Protein AF-A0A6S6SCG7-F1 (afdb_monomer)

Solvent-accessible surface area (backbone atoms only — not comparable to full-atom values): 10007 Å² total; per-residue (Å²): 143,65,72,63,62,62,50,53,52,54,52,53,52,50,50,51,51,51,53,55,53,58,74,66,65,76,83,58,64,63,63,50,30,40,34,34,46,91,86,42,76,31,22,39,57,69,95,50,70,82,71,40,89,64,39,69,47,62,73,32,69,81,46,24,58,54,57,48,73,44,41,94,64,59,77,65,73,56,91,60,91,49,72,33,46,75,84,47,50,35,43,35,32,32,49,53,95,50,32,35,16,44,56,49,41,23,29,61,78,83,64,43,72,67,64,61,62,41,78,60,69,35,60,92,52,42,51,98,67,22,30,66,35,55,84,41,67,45,80,44,57,35,22,70,50,65,79,50,85,92,38,72,91,51,93,71,55,72,49,74,44,58,26,56,53,19,24,48,73,77,84,128

Secondary structure (DSSP, 8-state):
--HHHHHHHHHHHHHHHHHHHHTT-PPPPPPPEEEEETTEEEEE--SSGGGSTTHHHHS-HHHHHHHHTTTTTSSS--S---GGGTTSEEEEEEEETTEEEEEEEEETTT-SBSS-HHHHH-GGGEETTEEE-TT--EEEEEESS--SGGGTTS---EEEEEEBTTB-PPP-

Mean predicted aligned error: 8.85 Å

Nearest PDB structures (foldseek):
  4i58-assembly1_A  TM=3.328E-01  e=2.981E+00  Microbacterium oxydans

pLDDT: mean 82.82, std 14.5, range [45.66, 98.06]

Foldseek 3Di:
DPVPVVVVVVVVVVVVVVVVVVVVDDQAAAAFAWEQEPNDIWTQGDPDPCLHLCVVLCVPPLQVVQLCVLVVQQDPPDPPPDSNCNNQWHWYWYQDPQWIATQFIAGPPPRHGSDDLCSRVNPVQQDPRGHTSQVDAAWGKIWRDYDDPVCPVPDIDIDIAGDHRRGRDDDD

Organism: NCBI:txid1331704

Sequence (172 aa):
MTTSITTYSKKIVLTFVIIFHAALLFATDQIPDLIICSGSTLYISHTFDEEFPLYPLLQDETYNSKMEKYDNQVLKLSACSSTGFYRGYQAIWELHNGTVYLREVLDCCTKEPLFDLKKIFGEKNVKEKGVRAFWLNGPLLISSKPFGLSSLLEEIKTVVLHLVKGQVPKKK

Radius of gyration: 21.67 Å; Cα contacts (8 Å, |Δi|>4): 267; chains: 1; bounding box: 42×40×74 Å

Structure (mmCIF, N/CA/C/O backbone):
data_AF-A0A6S6SCG7-F1
#
_entry.id   AF-A0A6S6SCG7-F1
#
loop_
_atom_site.group_PDB
_atom_site.id
_atom_site.type_symbol
_atom_site.label_atom_id
_atom_site.label_alt_id
_atom_site.label_comp_id
_atom_site.label_asym_id
_atom_site.label_entity_id
_atom_site.label_seq_id
_atom_site.pdbx_PDB_ins_code
_atom_site.Cartn_x
_atom_site.Cartn_y
_atom_site.Cartn_z
_atom_site.occupancy
_atom_site.B_iso_or_equiv
_atom_site.auth_seq_id
_atom_site.auth_comp_id
_atom_site.auth_asym_id
_atom_site.auth_atom_id
_atom_site.pdbx_PDB_model_num
ATOM 1 N N . MET A 1 1 ? 21.704 -20.394 -59.306 1.00 53.47 1 MET A N 1
ATOM 2 C CA . MET A 1 1 ? 20.822 -21.081 -58.330 1.00 53.47 1 MET A CA 1
ATOM 3 C C . MET A 1 1 ? 21.348 -20.955 -56.884 1.00 53.47 1 MET A C 1
ATOM 5 O O . MET A 1 1 ? 21.219 -21.881 -56.101 1.00 53.47 1 MET A O 1
ATOM 9 N N . THR A 1 2 ? 21.937 -19.816 -56.493 1.00 53.53 2 THR A N 1
ATOM 10 C CA . THR A 1 2 ? 22.670 -19.648 -55.208 1.00 53.53 2 THR A CA 1
ATOM 11 C C . THR A 1 2 ? 22.170 -18.476 -54.348 1.00 53.53 2 THR A C 1
ATOM 13 O O . THR A 1 2 ? 22.492 -18.379 -53.165 1.00 53.53 2 THR A O 1
ATOM 16 N N . THR A 1 3 ? 21.326 -17.608 -54.905 1.00 53.25 3 THR A N 1
ATOM 17 C CA . THR A 1 3 ? 20.739 -16.436 -54.230 1.00 53.25 3 THR A CA 1
ATOM 18 C C . THR A 1 3 ? 19.594 -16.789 -53.272 1.00 53.25 3 THR A C 1
ATOM 20 O O . THR A 1 3 ? 19.349 -16.066 -52.309 1.00 53.25 3 THR A O 1
ATOM 23 N N . SER A 1 4 ? 18.921 -17.925 -53.480 1.00 54.03 4 SER A N 1
ATOM 24 C CA . SER A 1 4 ? 17.801 -18.367 -52.632 1.00 54.03 4 SER A CA 1
ATOM 25 C C . SER A 1 4 ? 18.287 -18.874 -51.264 1.00 54.03 4 SER A C 1
ATOM 27 O O . SER A 1 4 ? 17.872 -18.361 -50.227 1.00 54.03 4 SER A O 1
ATOM 29 N N . ILE A 1 5 ? 19.256 -19.797 -51.243 1.00 54.97 5 ILE A N 1
ATOM 30 C CA . ILE A 1 5 ? 19.755 -20.455 -50.018 1.00 54.97 5 ILE A CA 1
ATOM 31 C C . ILE A 1 5 ? 20.391 -19.449 -49.043 1.00 54.97 5 ILE A C 1
ATOM 33 O O . ILE A 1 5 ? 20.149 -19.503 -47.839 1.00 54.97 5 ILE A O 1
ATOM 37 N N . THR A 1 6 ? 21.146 -18.480 -49.566 1.00 56.06 6 THR A N 1
ATOM 38 C CA . THR A 1 6 ? 21.784 -17.417 -48.770 1.00 56.06 6 THR A CA 1
ATOM 39 C C . THR A 1 6 ? 20.787 -16.432 -48.160 1.00 56.06 6 THR A C 1
ATOM 41 O O . THR A 1 6 ? 21.097 -15.787 -47.162 1.00 56.06 6 THR A O 1
ATOM 44 N N . THR A 1 7 ? 19.586 -16.310 -48.725 1.00 58.38 7 THR A N 1
ATOM 45 C CA . THR A 1 7 ? 18.527 -15.449 -48.179 1.00 58.38 7 THR A CA 1
ATOM 46 C C . THR A 1 7 ? 17.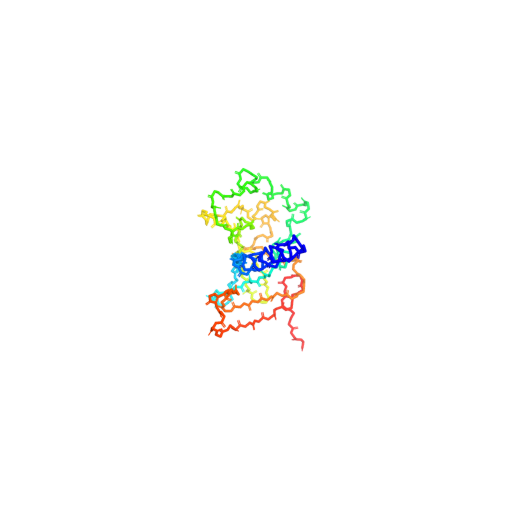756 -16.160 -47.064 1.00 58.38 7 THR A C 1
ATOM 48 O O . THR A 1 7 ? 17.434 -15.540 -46.051 1.00 58.38 7 THR A O 1
ATOM 51 N N . TYR A 1 8 ? 17.509 -17.467 -47.206 1.00 60.66 8 TYR A N 1
ATOM 52 C CA . TYR A 1 8 ? 16.868 -18.284 -46.169 1.00 60.66 8 TYR A CA 1
ATOM 53 C C . TYR A 1 8 ? 17.743 -18.441 -44.918 1.00 60.66 8 TYR A C 1
ATOM 55 O O . TYR A 1 8 ? 17.239 -18.286 -43.807 1.00 60.66 8 TYR A O 1
ATOM 63 N N . SER A 1 9 ? 19.055 -18.652 -45.074 1.00 64.25 9 SER A N 1
ATOM 64 C CA . SER A 1 9 ? 19.978 -18.756 -43.933 1.00 64.25 9 SER A CA 1
ATOM 65 C C . SER A 1 9 ? 20.081 -17.453 -43.133 1.00 64.25 9 SER A C 1
ATOM 67 O O . SER A 1 9 ? 20.076 -17.487 -41.905 1.00 64.25 9 SER A O 1
ATOM 69 N N . LYS A 1 10 ? 20.075 -16.291 -43.803 1.00 70.88 10 LYS A N 1
ATOM 70 C CA . LYS A 1 10 ? 20.064 -14.970 -43.145 1.00 70.88 10 LYS A CA 1
ATOM 71 C C . LYS A 1 10 ? 18.803 -14.736 -42.308 1.00 70.88 10 LYS A C 1
ATOM 73 O O . LYS A 1 10 ? 18.902 -14.194 -41.212 1.00 70.88 10 LYS A O 1
ATOM 78 N N . LYS A 1 11 ? 17.633 -15.166 -42.796 1.00 74.88 11 LYS A N 1
ATOM 79 C CA . LYS A 1 11 ? 16.364 -15.062 -42.053 1.00 74.88 11 LYS A CA 1
ATOM 80 C C . LYS A 1 11 ? 16.361 -15.951 -40.809 1.00 74.88 11 LYS A C 1
ATOM 82 O O . LYS A 1 11 ? 15.982 -15.480 -39.747 1.00 74.88 11 LYS A O 1
ATOM 87 N N . ILE A 1 12 ? 16.843 -17.190 -40.924 1.00 84.00 12 ILE A N 1
ATOM 88 C CA . ILE A 1 12 ? 16.931 -18.132 -39.798 1.00 84.00 12 ILE A CA 1
ATOM 89 C C . ILE A 1 12 ? 17.872 -17.602 -38.710 1.00 84.00 12 ILE A C 1
ATOM 91 O O . ILE A 1 12 ? 17.505 -17.586 -37.538 1.00 84.00 12 ILE A O 1
ATOM 95 N N . VAL A 1 13 ? 19.057 -17.110 -39.090 1.00 84.69 13 VAL A N 1
ATOM 96 C CA . VAL A 1 13 ? 20.005 -16.506 -38.140 1.00 84.69 13 VAL A CA 1
ATOM 97 C C . VAL A 1 13 ? 19.381 -15.296 -37.444 1.00 84.69 13 VAL A C 1
ATOM 99 O O . VAL A 1 13 ? 19.464 -15.197 -36.224 1.00 84.69 13 VAL A O 1
ATOM 102 N N . LEU A 1 14 ? 18.694 -14.417 -38.181 1.00 87.00 14 LEU A N 1
ATOM 103 C CA . LEU A 1 14 ? 18.005 -13.267 -37.592 1.00 87.00 14 LEU A CA 1
ATOM 104 C C . LEU A 1 14 ? 16.912 -13.694 -36.599 1.00 87.00 14 LEU A C 1
ATOM 106 O O . LEU A 1 14 ? 16.814 -13.116 -35.521 1.00 87.00 14 LEU A O 1
ATOM 110 N N . THR A 1 15 ? 16.131 -14.730 -36.914 1.00 87.25 15 THR A N 1
ATOM 111 C CA . THR A 1 15 ? 15.122 -15.279 -35.996 1.00 87.25 15 THR A CA 1
ATOM 112 C C . THR A 1 15 ? 15.755 -15.812 -34.712 1.00 87.25 15 THR A C 1
ATOM 114 O O . TH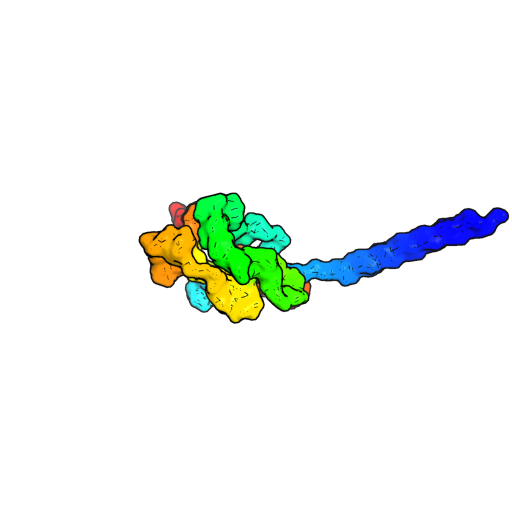R A 1 15 ? 15.276 -15.483 -33.630 1.00 87.25 15 THR A O 1
ATOM 117 N N . PHE A 1 16 ? 16.854 -16.568 -34.797 1.00 86.88 16 PHE A N 1
ATOM 118 C CA . PHE A 1 16 ? 17.565 -17.041 -33.604 1.00 86.88 16 PHE A CA 1
ATOM 119 C C . PHE A 1 16 ? 18.160 -15.898 -32.784 1.00 86.88 16 PHE A C 1
ATOM 121 O O . PHE A 1 16 ? 18.078 -15.933 -31.561 1.00 86.88 16 PHE A O 1
ATOM 128 N N . VAL A 1 17 ? 18.698 -14.863 -33.435 1.00 87.38 17 VAL A N 1
ATOM 129 C CA . VAL A 1 17 ? 19.191 -13.660 -32.752 1.00 87.38 17 VAL A CA 1
ATOM 130 C C . VAL A 1 17 ? 18.054 -12.964 -32.004 1.00 87.38 17 VAL A C 1
ATOM 132 O O . VAL A 1 17 ? 18.236 -12.626 -30.839 1.00 87.38 17 VAL A O 1
ATOM 135 N N . ILE A 1 18 ? 16.877 -12.804 -32.617 1.00 86.12 18 ILE A N 1
ATOM 136 C CA . ILE A 1 18 ? 15.712 -12.178 -31.971 1.00 86.12 18 ILE 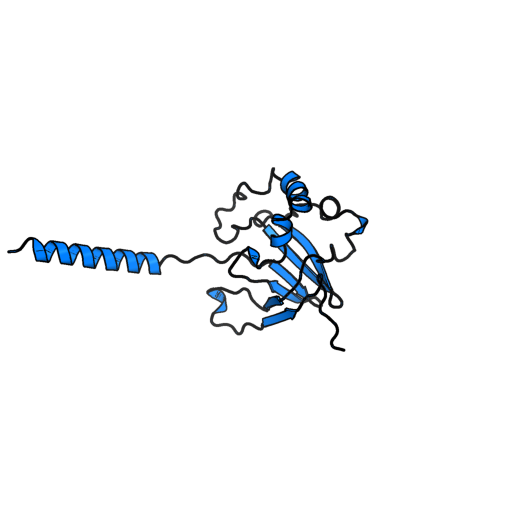A CA 1
ATOM 137 C C . ILE A 1 18 ? 15.216 -13.018 -30.789 1.00 86.12 18 ILE A C 1
ATOM 139 O O . ILE A 1 18 ? 14.993 -12.468 -29.716 1.00 86.12 18 ILE A O 1
ATOM 143 N N . ILE A 1 19 ? 15.084 -14.339 -30.950 1.00 86.12 19 ILE A N 1
ATOM 144 C CA . ILE A 1 19 ? 14.641 -15.238 -29.870 1.00 86.12 19 ILE A CA 1
ATOM 145 C C . ILE A 1 19 ? 15.641 -15.222 -28.710 1.00 86.12 19 ILE A C 1
ATOM 147 O O . ILE A 1 19 ? 15.240 -15.125 -27.554 1.00 86.12 19 ILE A O 1
ATOM 151 N N . PHE A 1 20 ? 16.940 -15.270 -29.011 1.00 81.94 20 PHE A N 1
ATOM 152 C CA . PHE A 1 20 ? 17.989 -15.223 -27.997 1.00 81.94 20 PHE A CA 1
ATOM 153 C C . PHE A 1 20 ? 18.007 -13.881 -27.254 1.00 81.94 20 PHE A C 1
ATOM 155 O O . PHE A 1 20 ? 18.130 -13.867 -26.036 1.00 81.94 20 PHE A O 1
ATOM 162 N N . HIS A 1 21 ? 17.809 -12.758 -27.954 1.00 75.94 21 HIS A N 1
ATOM 163 C CA . HIS A 1 21 ? 17.693 -11.447 -27.307 1.00 75.94 21 HIS A CA 1
ATOM 164 C C . HIS A 1 21 ? 16.424 -11.333 -26.458 1.00 75.94 21 HIS A C 1
ATOM 166 O O . HIS A 1 21 ? 16.491 -10.819 -25.347 1.00 75.94 21 HIS A O 1
ATOM 172 N N . ALA A 1 22 ? 15.286 -11.845 -26.934 1.00 75.00 22 ALA A N 1
ATOM 173 C CA . ALA A 1 22 ? 14.040 -11.848 -26.171 1.00 75.00 22 ALA A CA 1
ATOM 174 C C . ALA A 1 22 ? 14.146 -12.693 -24.890 1.00 75.00 22 ALA A C 1
ATOM 176 O O . ALA A 1 22 ? 13.610 -12.303 -23.860 1.00 75.00 22 ALA A O 1
ATOM 177 N N . ALA A 1 23 ? 14.890 -13.803 -24.926 1.00 70.31 23 ALA A N 1
ATOM 178 C CA . ALA A 1 23 ? 15.145 -14.645 -23.756 1.00 70.31 23 ALA A CA 1
ATOM 179 C C . ALA A 1 23 ? 16.055 -13.987 -22.697 1.00 70.31 23 ALA A C 1
ATOM 181 O O . ALA A 1 23 ? 16.129 -14.478 -21.574 1.00 70.31 23 ALA A O 1
ATOM 182 N N . LEU A 1 24 ? 16.745 -12.893 -23.043 1.00 67.56 24 LEU A N 1
ATOM 183 C CA . LEU A 1 24 ? 17.599 -12.122 -22.132 1.00 67.56 24 LEU A CA 1
ATOM 184 C C . LEU A 1 24 ? 16.905 -10.871 -21.566 1.00 67.56 24 LEU A C 1
ATOM 186 O O . LEU A 1 24 ? 17.487 -10.178 -20.731 1.00 67.56 24 LEU A O 1
ATOM 190 N N . LEU A 1 25 ? 15.676 -10.569 -22.000 1.00 64.56 25 LEU A N 1
ATOM 191 C CA . LEU A 1 25 ? 14.877 -9.483 -21.436 1.00 64.56 25 LEU A CA 1
ATOM 192 C C . LEU A 1 25 ? 14.215 -9.964 -20.142 1.00 64.56 25 LEU A C 1
ATOM 194 O O . LEU A 1 25 ? 13.172 -10.613 -20.161 1.00 64.56 25 LEU A O 1
ATOM 198 N N . PHE A 1 26 ? 14.825 -9.631 -19.008 1.00 65.38 26 PHE A N 1
ATOM 199 C CA . PHE A 1 26 ? 14.206 -9.824 -17.701 1.00 65.38 26 PHE A CA 1
ATOM 200 C C . PHE A 1 26 ? 13.371 -8.594 -17.347 1.00 65.38 26 PHE A C 1
ATOM 202 O O . PHE A 1 26 ? 13.898 -7.484 -17.255 1.00 65.38 26 PHE A O 1
ATOM 209 N N . ALA A 1 27 ? 12.070 -8.790 -17.134 1.00 66.44 27 ALA A N 1
ATOM 210 C CA . ALA A 1 27 ? 11.250 -7.794 -16.461 1.00 66.44 27 ALA A CA 1
ATOM 211 C C . ALA A 1 27 ? 11.671 -7.740 -14.988 1.00 66.44 27 ALA A C 1
ATOM 213 O O . ALA A 1 27 ? 11.749 -8.767 -14.315 1.00 66.44 27 ALA A O 1
ATOM 214 N N . THR A 1 28 ? 11.988 -6.547 -14.493 1.00 71.81 28 THR A N 1
ATOM 215 C CA . THR A 1 28 ? 12.173 -6.339 -13.058 1.00 71.81 28 THR A CA 1
ATOM 216 C C . THR A 1 28 ? 10.810 -6.251 -12.399 1.00 71.81 28 THR A C 1
ATOM 218 O O . THR A 1 28 ? 10.028 -5.366 -12.748 1.00 71.81 28 THR A O 1
ATOM 221 N N . ASP A 1 29 ? 10.554 -7.132 -11.437 1.00 76.94 29 ASP A N 1
ATOM 222 C CA . ASP A 1 29 ? 9.335 -7.070 -10.641 1.00 76.94 29 ASP A CA 1
ATOM 223 C C . ASP A 1 29 ? 9.257 -5.749 -9.870 1.00 76.94 29 ASP A C 1
ATOM 225 O O . ASP A 1 29 ? 10.257 -5.205 -9.382 1.00 76.94 29 ASP A O 1
ATOM 229 N N . GLN A 1 30 ? 8.036 -5.244 -9.749 1.00 82.25 30 GLN A N 1
ATOM 230 C CA . GLN A 1 30 ? 7.723 -4.114 -8.893 1.00 82.25 30 GLN A CA 1
ATOM 231 C C . GLN A 1 30 ? 8.033 -4.442 -7.437 1.00 82.25 30 GLN A C 1
ATOM 233 O O . GLN A 1 30 ? 7.697 -5.525 -6.949 1.00 82.25 30 GLN A O 1
ATOM 238 N N . ILE A 1 31 ? 8.591 -3.477 -6.699 1.00 87.50 31 ILE A N 1
ATOM 239 C CA . ILE A 1 31 ? 8.739 -3.652 -5.255 1.00 87.50 31 ILE A CA 1
ATOM 240 C C . ILE A 1 31 ? 7.353 -3.883 -4.624 1.00 87.50 31 ILE A C 1
ATOM 242 O O . ILE A 1 31 ? 6.417 -3.110 -4.890 1.00 87.50 31 ILE A O 1
ATOM 246 N N . PRO A 1 32 ? 7.194 -4.940 -3.807 1.00 92.44 32 PRO A N 1
ATOM 247 C CA . PRO A 1 32 ? 5.926 -5.221 -3.158 1.00 92.44 32 PRO A CA 1
ATOM 248 C C . PRO A 1 32 ? 5.575 -4.171 -2.115 1.00 92.44 32 PRO A C 1
ATOM 250 O O . PRO A 1 32 ? 6.446 -3.549 -1.497 1.00 92.44 32 PRO A O 1
ATOM 253 N N . ASP A 1 33 ? 4.280 -4.060 -1.857 1.00 95.25 33 ASP A N 1
ATOM 254 C CA . ASP A 1 33 ? 3.796 -3.376 -0.668 1.00 95.25 33 ASP A CA 1
ATOM 255 C C . ASP A 1 33 ? 4.084 -4.241 0.566 1.00 95.25 33 ASP A C 1
ATOM 257 O O . ASP A 1 33 ? 4.237 -5.464 0.481 1.00 95.25 33 ASP A O 1
ATOM 261 N N . LEU A 1 34 ? 4.159 -3.606 1.732 1.00 96.88 34 LEU A N 1
ATOM 262 C CA . LEU A 1 34 ? 4.407 -4.298 2.995 1.00 96.88 34 LEU A CA 1
ATOM 263 C C . LEU A 1 34 ? 3.126 -4.351 3.811 1.00 96.88 34 LEU A C 1
ATOM 265 O O . LEU A 1 34 ? 2.399 -3.366 3.878 1.00 96.88 34 LEU A O 1
ATOM 269 N N . ILE A 1 35 ? 2.867 -5.469 4.483 1.00 97.69 35 ILE A N 1
ATOM 270 C CA . ILE A 1 35 ? 1.761 -5.587 5.434 1.00 97.69 35 ILE A CA 1
ATOM 271 C C . ILE A 1 35 ? 2.243 -6.134 6.771 1.00 97.69 35 ILE A C 1
ATOM 273 O O . ILE A 1 35 ? 2.864 -7.192 6.854 1.00 97.69 35 ILE A O 1
ATOM 277 N N . ILE A 1 36 ? 1.946 -5.393 7.835 1.00 97.19 36 ILE A N 1
ATOM 278 C CA . ILE A 1 36 ? 2.288 -5.752 9.207 1.00 97.19 36 ILE A CA 1
ATOM 279 C C . ILE A 1 36 ? 1.150 -6.597 9.788 1.00 97.19 36 ILE A C 1
ATOM 281 O O . ILE A 1 36 ? 0.028 -6.120 9.945 1.00 97.19 36 ILE A O 1
ATOM 285 N N . CYS A 1 37 ? 1.445 -7.844 10.139 1.00 94.19 37 CYS A N 1
ATOM 286 C CA . CYS A 1 37 ? 0.518 -8.813 10.718 1.00 94.19 37 CYS A CA 1
ATOM 287 C C . CYS A 1 37 ? 1.064 -9.291 12.068 1.00 94.19 37 CYS A C 1
ATOM 289 O O . CYS A 1 37 ? 2.074 -9.992 12.114 1.00 94.19 37 CYS A O 1
ATOM 291 N N . SER A 1 38 ? 0.416 -8.921 13.179 1.00 87.88 38 SER A N 1
ATOM 292 C CA . SER A 1 38 ? 0.837 -9.318 14.541 1.00 87.88 38 SER A CA 1
ATOM 293 C C . SER A 1 38 ? 2.330 -9.061 14.830 1.00 87.88 38 SER A C 1
ATOM 295 O O . SER A 1 38 ? 3.003 -9.884 15.444 1.00 87.88 38 SER A O 1
ATOM 297 N N . GLY A 1 39 ? 2.865 -7.937 14.342 1.00 88.25 39 GLY A N 1
ATOM 298 C CA . GLY A 1 39 ? 4.278 -7.559 14.489 1.00 88.25 39 GLY A CA 1
ATOM 299 C C . GLY A 1 39 ? 5.234 -8.163 13.451 1.00 88.25 39 GLY A C 1
ATOM 300 O O . GLY A 1 39 ? 6.372 -7.717 13.359 1.00 88.25 39 GLY A O 1
ATOM 301 N N . SER A 1 40 ? 4.789 -9.120 12.633 1.00 93.88 40 SER A N 1
ATOM 302 C CA . SER A 1 40 ? 5.562 -9.637 11.495 1.00 93.88 40 SER A CA 1
ATOM 303 C C . SER A 1 40 ? 5.304 -8.804 10.244 1.00 93.88 40 SER A C 1
ATOM 305 O O . SER A 1 40 ? 4.164 -8.423 9.994 1.00 93.88 40 SER A O 1
ATOM 307 N N . THR A 1 41 ? 6.334 -8.552 9.436 1.00 96.19 41 THR A N 1
ATOM 308 C CA . THR A 1 41 ? 6.175 -7.898 8.127 1.00 96.19 41 THR A CA 1
ATOM 309 C C . THR A 1 41 ? 6.103 -8.955 7.033 1.00 96.19 41 THR A C 1
ATOM 311 O O . THR A 1 41 ? 6.977 -9.814 6.943 1.00 96.19 41 THR A O 1
ATOM 314 N N . LEU A 1 42 ? 5.050 -8.895 6.227 1.00 96.44 42 LEU A N 1
ATOM 315 C CA . LEU A 1 42 ? 4.808 -9.742 5.063 1.00 96.44 42 LEU A CA 1
ATOM 316 C C . LEU A 1 42 ? 4.717 -8.869 3.808 1.00 96.44 42 LEU A C 1
ATOM 318 O O . LEU A 1 42 ? 4.659 -7.641 3.895 1.00 96.44 42 LEU A O 1
ATOM 322 N N . TYR A 1 43 ? 4.682 -9.512 2.649 1.00 95.62 43 TYR A N 1
ATOM 323 C CA . TYR A 1 43 ? 4.690 -8.846 1.354 1.00 95.62 43 TYR A CA 1
ATOM 324 C C . TYR A 1 43 ? 3.339 -8.999 0.665 1.00 95.62 43 TYR A C 1
ATOM 326 O O . TYR A 1 43 ? 2.744 -10.075 0.689 1.00 95.62 43 TYR A O 1
ATOM 334 N N . ILE A 1 44 ? 2.869 -7.923 0.045 1.00 94.88 44 ILE A N 1
ATOM 335 C CA . ILE A 1 44 ? 1.785 -7.941 -0.933 1.00 94.88 44 ILE A CA 1
ATOM 336 C C . ILE A 1 44 ? 2.464 -7.797 -2.292 1.00 94.88 44 ILE A C 1
ATOM 338 O O . ILE A 1 44 ? 2.919 -6.713 -2.663 1.00 94.88 44 ILE A O 1
ATOM 342 N N . SER A 1 45 ? 2.599 -8.920 -2.990 1.00 86.50 45 SER A N 1
ATOM 343 C CA . SER A 1 45 ? 3.252 -9.018 -4.294 1.00 86.50 45 SER A CA 1
ATOM 344 C C . SER A 1 45 ? 2.216 -9.385 -5.346 1.00 86.50 45 SER A C 1
ATOM 346 O O . SER A 1 45 ? 1.484 -10.357 -5.169 1.00 86.50 45 SER A O 1
ATOM 348 N N . HIS A 1 46 ? 2.207 -8.638 -6.445 1.00 82.06 46 HIS A N 1
ATOM 349 C CA . HIS A 1 46 ? 1.306 -8.840 -7.570 1.00 82.06 46 HIS A CA 1
ATOM 350 C C . HIS A 1 46 ? 2.038 -8.637 -8.891 1.00 82.06 46 HIS A C 1
ATOM 352 O O . HIS A 1 46 ? 3.039 -7.922 -8.946 1.00 82.06 46 HIS A O 1
ATOM 358 N N . THR A 1 47 ? 1.532 -9.278 -9.944 1.00 73.25 47 THR A N 1
ATOM 359 C CA . THR A 1 47 ? 2.087 -9.160 -11.299 1.00 73.25 47 THR A CA 1
ATOM 360 C C . THR A 1 47 ? 1.580 -7.907 -12.004 1.00 73.25 47 THR A C 1
ATOM 362 O O . THR A 1 47 ? 2.314 -7.309 -12.783 1.00 73.25 47 THR A O 1
ATOM 365 N N . PHE A 1 48 ? 0.339 -7.503 -11.724 1.00 81.00 48 PHE A N 1
ATOM 366 C CA . PHE A 1 48 ? -0.301 -6.352 -12.353 1.00 81.00 48 PHE A CA 1
ATOM 367 C C . PHE A 1 48 ? -0.584 -5.259 -11.322 1.00 81.00 48 PHE A C 1
ATOM 369 O O . PHE A 1 48 ? -1.008 -5.540 -10.200 1.00 81.00 48 PHE A O 1
ATOM 376 N N . ASP A 1 49 ? -0.384 -4.001 -11.713 1.00 80.06 49 ASP A N 1
ATOM 377 C CA . ASP A 1 49 ? -0.549 -2.839 -10.828 1.00 80.06 49 ASP A CA 1
ATOM 378 C C . ASP A 1 49 ? -1.941 -2.737 -10.221 1.00 80.06 49 ASP A C 1
ATOM 380 O O . ASP A 1 49 ? -2.104 -2.366 -9.060 1.00 80.06 49 ASP A O 1
ATOM 384 N N . GLU A 1 50 ? -2.936 -3.105 -11.016 1.00 84.56 50 GLU A N 1
ATOM 385 C CA . GLU A 1 50 ? -4.352 -3.071 -10.679 1.00 84.56 50 GLU A CA 1
ATOM 386 C C . GLU A 1 50 ? -4.775 -4.081 -9.612 1.00 84.56 50 GLU A C 1
ATOM 388 O O . GLU A 1 50 ? -5.850 -3.956 -9.025 1.00 84.56 50 GLU A O 1
ATOM 393 N N . GLU A 1 51 ? -3.893 -5.018 -9.271 1.00 87.38 51 GLU A N 1
ATOM 394 C CA . GLU A 1 51 ? -4.089 -5.924 -8.145 1.00 87.38 51 GLU A CA 1
ATOM 395 C C . GLU A 1 51 ? -3.558 -5.345 -6.822 1.00 87.38 51 GLU A C 1
ATOM 397 O O . GLU A 1 51 ? -3.913 -5.839 -5.748 1.00 87.38 51 GLU A O 1
ATOM 402 N N . PHE A 1 52 ? -2.737 -4.286 -6.856 1.00 91.94 52 PHE A N 1
ATOM 403 C CA . PHE A 1 52 ? -2.230 -3.680 -5.629 1.00 91.94 52 PHE A CA 1
ATOM 404 C C . PHE A 1 52 ? -3.312 -2.869 -4.905 1.00 91.94 52 PHE A C 1
ATOM 406 O O . PHE A 1 52 ? -4.105 -2.160 -5.531 1.00 91.94 52 PHE A O 1
ATOM 413 N N . PRO A 1 53 ? -3.329 -2.862 -3.559 1.00 95.00 53 PRO A N 1
ATOM 414 C CA . PRO A 1 53 ? -4.510 -2.410 -2.832 1.00 95.00 53 PRO A CA 1
ATOM 415 C C . PRO A 1 53 ? -4.723 -0.888 -2.875 1.00 95.00 53 PRO A C 1
ATOM 417 O O . PRO A 1 53 ? -5.828 -0.415 -2.605 1.00 95.00 53 PRO A O 1
ATOM 420 N N . LEU A 1 54 ? -3.701 -0.091 -3.207 1.00 92.88 54 LEU A N 1
ATOM 421 C CA . LEU A 1 54 ? -3.858 1.359 -3.373 1.00 92.88 54 LEU A CA 1
ATOM 422 C C . LEU A 1 54 ? -4.430 1.733 -4.751 1.00 92.88 54 LEU A C 1
ATOM 424 O O . LEU A 1 54 ? -5.060 2.782 -4.872 1.00 92.88 54 LEU A O 1
ATOM 428 N N . TYR A 1 55 ? -4.259 0.878 -5.766 1.00 90.69 55 TYR A N 1
ATOM 429 C CA . TYR A 1 55 ? -4.584 1.194 -7.158 1.00 90.69 55 TYR A CA 1
ATOM 430 C C . TYR A 1 55 ? -6.029 1.674 -7.377 1.00 90.69 55 TYR A C 1
ATOM 432 O O . TYR A 1 55 ? -6.194 2.704 -8.030 1.00 90.69 55 TYR A O 1
ATOM 440 N N . PRO A 1 56 ? -7.077 1.057 -6.787 1.00 91.56 56 PRO A N 1
ATOM 441 C CA . PRO A 1 56 ? -8.450 1.530 -6.981 1.00 91.56 56 PRO A CA 1
ATOM 442 C C . PRO A 1 56 ? -8.675 2.989 -6.562 1.00 91.56 56 PRO A C 1
ATOM 444 O O . PRO A 1 56 ? -9.510 3.667 -7.148 1.00 91.56 56 PRO A O 1
ATOM 447 N N . LEU A 1 57 ? -7.928 3.493 -5.571 1.00 90.50 57 LEU A N 1
ATOM 448 C CA . LEU A 1 57 ? -8.019 4.896 -5.156 1.00 90.50 57 LEU A CA 1
ATOM 449 C C . LEU A 1 57 ? -7.272 5.848 -6.093 1.00 90.50 57 LEU A C 1
ATOM 451 O O . LEU A 1 57 ? -7.650 7.010 -6.182 1.00 90.50 57 LEU A O 1
ATOM 455 N N . LEU A 1 58 ? -6.237 5.371 -6.789 1.00 85.94 58 LEU A N 1
ATOM 456 C CA . LEU A 1 58 ? -5.532 6.152 -7.812 1.00 85.94 58 LEU A CA 1
ATOM 457 C C . LEU A 1 58 ? -6.406 6.368 -9.056 1.00 85.94 58 LEU A C 1
ATOM 459 O O . LEU A 1 58 ? -6.210 7.335 -9.780 1.00 85.94 58 LEU A O 1
ATOM 463 N N . GLN A 1 59 ? -7.388 5.491 -9.280 1.00 85.38 59 GLN A N 1
ATOM 464 C CA . GLN A 1 59 ? -8.370 5.622 -10.360 1.00 85.38 59 GLN A CA 1
ATOM 465 C C . GLN A 1 59 ? -9.618 6.427 -9.953 1.00 85.38 59 GLN A C 1
ATOM 467 O O . GLN A 1 59 ? -10.402 6.826 -10.810 1.00 85.38 59 GLN A O 1
ATOM 472 N N . ASP A 1 60 ? -9.832 6.666 -8.656 1.00 89.62 60 ASP A N 1
ATOM 473 C CA . ASP A 1 60 ? -10.969 7.442 -8.155 1.00 89.62 60 ASP A CA 1
ATOM 474 C C . ASP A 1 60 ? -10.625 8.937 -8.146 1.00 89.62 60 ASP A C 1
ATOM 476 O O . ASP A 1 60 ? -9.770 9.374 -7.379 1.00 89.62 60 ASP A O 1
ATOM 480 N N . GLU A 1 61 ? -11.318 9.746 -8.953 1.00 87.12 61 GLU A N 1
ATOM 481 C CA . GLU A 1 61 ? -11.062 1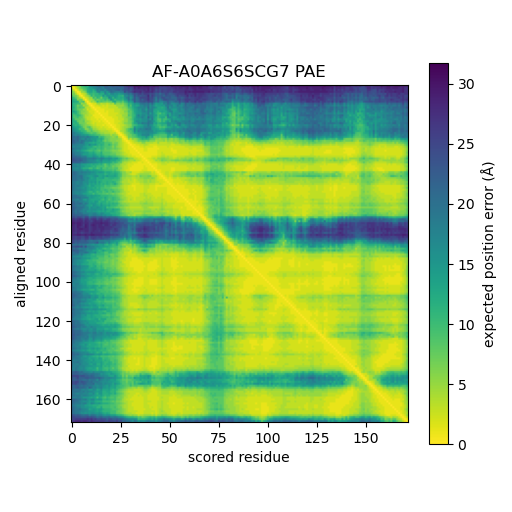1.191 -9.088 1.00 87.12 61 GLU A CA 1
ATOM 482 C C . GLU A 1 61 ? -11.065 11.953 -7.748 1.00 87.12 61 GLU A C 1
ATOM 484 O O . GLU A 1 61 ? -10.308 12.913 -7.565 1.00 87.12 61 GLU A O 1
ATOM 489 N N . THR A 1 62 ? -11.873 11.521 -6.774 1.00 88.69 62 THR A N 1
ATOM 490 C CA . THR A 1 62 ? -11.984 12.170 -5.456 1.00 88.69 62 THR A CA 1
ATOM 491 C C . THR A 1 62 ? -10.704 12.018 -4.641 1.00 88.69 62 THR A C 1
ATOM 493 O O . THR A 1 62 ? -10.353 12.904 -3.851 1.00 88.69 62 THR A O 1
ATOM 496 N N . TYR A 1 63 ? -10.035 10.874 -4.776 1.00 87.81 63 TYR A N 1
ATOM 497 C CA . TYR A 1 63 ? -8.800 10.567 -4.063 1.00 87.81 63 TYR A CA 1
ATOM 498 C C . TYR A 1 63 ? -7.583 10.935 -4.898 1.00 87.81 63 TYR A C 1
ATOM 500 O O . TYR A 1 63 ? -6.677 11.579 -4.365 1.00 87.81 63 TYR A O 1
ATOM 508 N N . ASN A 1 64 ? -7.608 10.620 -6.193 1.00 84.00 64 ASN A N 1
ATOM 509 C CA . ASN A 1 64 ? -6.537 10.925 -7.122 1.00 84.00 64 ASN A CA 1
ATOM 510 C C . ASN A 1 64 ? -6.242 12.425 -7.145 1.00 84.00 64 ASN A C 1
ATOM 512 O O . ASN A 1 64 ? -5.120 12.791 -6.854 1.00 84.00 64 ASN A O 1
ATOM 516 N N . SER A 1 65 ? -7.234 13.311 -7.294 1.00 83.19 65 SER A N 1
ATOM 517 C CA . SER A 1 65 ? -7.002 14.774 -7.281 1.00 83.19 65 SER A CA 1
ATOM 518 C C . SER A 1 65 ? -6.330 15.301 -5.999 1.00 83.19 65 SER A C 1
ATOM 520 O O . SER A 1 65 ? -5.620 16.310 -6.006 1.00 83.19 65 SER A O 1
ATOM 522 N N . LYS A 1 66 ? -6.527 14.624 -4.860 1.00 83.62 66 LYS A N 1
ATOM 523 C CA . LYS A 1 66 ? -5.883 14.987 -3.588 1.00 83.62 66 LYS A CA 1
ATOM 524 C C . LYS A 1 66 ? -4.459 14.460 -3.485 1.00 83.62 66 LYS A C 1
ATOM 526 O O . LYS A 1 66 ? -3.663 15.082 -2.789 1.00 83.62 66 LYS A O 1
ATOM 531 N N . MET A 1 67 ? -4.167 13.332 -4.126 1.00 81.31 67 MET A N 1
ATOM 532 C CA . MET A 1 67 ? -2.829 12.743 -4.224 1.00 81.31 67 MET A CA 1
ATOM 533 C C . MET A 1 67 ? -2.010 13.457 -5.310 1.00 81.31 67 MET A C 1
ATOM 535 O O . MET A 1 67 ? -0.872 13.836 -5.061 1.00 81.31 67 MET A O 1
ATOM 539 N N . GLU A 1 68 ? -2.641 13.766 -6.441 1.00 63.94 68 GLU A N 1
ATOM 540 C CA . GLU A 1 68 ? -2.157 14.589 -7.548 1.00 63.94 68 GLU A CA 1
ATOM 541 C C . GLU A 1 68 ? -1.834 16.004 -7.081 1.00 63.94 68 GLU A C 1
ATOM 543 O O . GLU A 1 68 ? -0.868 16.562 -7.538 1.00 63.94 68 GLU A O 1
ATOM 548 N N . LYS A 1 69 ? -2.504 16.607 -6.089 1.00 53.50 69 LYS A N 1
ATOM 549 C CA . LYS A 1 69 ? -2.053 17.915 -5.554 1.00 53.50 69 LYS A CA 1
ATOM 550 C C . LYS A 1 69 ? -0.613 17.896 -4.992 1.00 53.50 69 LYS A C 1
ATOM 552 O O . LYS A 1 69 ? -0.001 18.955 -4.837 1.00 53.50 69 LYS A O 1
ATOM 557 N N . TYR A 1 70 ? -0.062 16.719 -4.700 1.00 54.62 70 TYR A N 1
ATOM 558 C CA . TYR A 1 70 ? 1.348 16.525 -4.347 1.00 54.62 70 TYR A CA 1
ATOM 559 C C . TYR A 1 70 ? 2.239 16.258 -5.588 1.00 54.62 70 TYR A C 1
ATOM 561 O O . TYR A 1 70 ? 3.387 15.845 -5.438 1.00 54.62 70 TYR A O 1
ATOM 569 N N . ASP A 1 71 ? 1.747 16.581 -6.799 1.00 46.59 71 ASP A N 1
ATOM 570 C CA . ASP A 1 71 ? 2.323 16.365 -8.150 1.00 46.59 71 ASP A CA 1
ATOM 571 C C . ASP A 1 71 ? 3.740 16.894 -8.342 1.00 46.59 71 ASP A C 1
ATOM 573 O O . ASP A 1 71 ? 4.455 16.493 -9.255 1.00 46.59 71 ASP A O 1
ATOM 577 N N . ASN A 1 72 ? 4.203 17.803 -7.484 1.00 46.09 72 ASN A N 1
ATOM 578 C CA . ASN A 1 72 ? 5.600 18.216 -7.567 1.00 46.09 72 ASN A CA 1
ATOM 579 C C . ASN A 1 72 ? 6.559 17.055 -7.217 1.00 46.09 72 ASN A C 1
ATOM 581 O O . ASN A 1 72 ? 7.767 17.216 -7.378 1.00 46.09 72 ASN A O 1
ATOM 585 N N . GLN A 1 73 ? 6.035 15.904 -6.762 1.00 51.12 73 GLN A N 1
ATOM 586 C CA . GLN A 1 73 ? 6.779 14.674 -6.475 1.00 51.12 73 GLN A CA 1
ATOM 587 C C . GLN A 1 73 ? 6.141 13.385 -7.044 1.00 51.12 73 GLN A C 1
ATOM 589 O O . GLN A 1 73 ? 6.802 12.352 -7.054 1.00 51.12 73 GLN A O 1
ATOM 594 N N . VAL A 1 74 ? 4.903 13.403 -7.556 1.00 47.06 74 VAL A N 1
ATOM 595 C CA . VAL A 1 74 ? 4.161 12.176 -7.915 1.00 47.06 74 VAL A CA 1
ATOM 596 C C . VAL A 1 74 ? 3.746 12.196 -9.385 1.00 47.06 74 VAL A C 1
ATOM 598 O O . VAL A 1 74 ? 2.654 12.637 -9.684 1.00 47.06 74 VAL A O 1
ATOM 601 N N . LEU A 1 75 ? 4.631 11.681 -10.259 1.00 48.69 75 LEU A N 1
ATOM 602 C CA . LEU A 1 75 ? 4.433 11.169 -11.645 1.00 48.69 75 LEU A CA 1
ATOM 603 C C . LEU A 1 75 ? 5.478 11.654 -12.660 1.00 48.69 75 LEU A C 1
ATOM 605 O O . LEU A 1 75 ? 5.596 11.082 -13.744 1.00 48.69 75 LEU A O 1
ATOM 609 N N . LYS A 1 76 ? 6.354 12.597 -12.302 1.00 45.66 76 LYS A N 1
ATOM 610 C CA . LYS A 1 76 ? 7.716 12.557 -12.848 1.00 45.66 76 LYS A CA 1
ATOM 611 C C . LYS A 1 76 ? 8.459 11.527 -12.032 1.00 45.66 76 LYS A C 1
ATOM 613 O O . LYS A 1 76 ? 8.871 11.858 -10.928 1.00 45.66 76 LYS A O 1
ATOM 618 N N . LEU A 1 77 ? 8.543 10.304 -12.566 1.00 46.59 77 LEU A N 1
ATOM 619 C CA . LEU A 1 77 ? 9.535 9.281 -12.226 1.00 46.59 77 LEU A CA 1
ATOM 620 C C . LEU A 1 77 ? 10.589 9.876 -11.296 1.00 46.59 77 LEU A C 1
ATOM 622 O O . LEU A 1 77 ? 11.471 10.613 -11.749 1.00 46.59 77 LEU A O 1
ATOM 626 N N . SER A 1 78 ? 10.423 9.637 -9.994 1.00 47.31 78 SER A N 1
ATOM 627 C CA . SER A 1 78 ? 11.454 9.892 -8.999 1.00 47.31 78 SER A CA 1
ATOM 628 C C . SER A 1 78 ? 12.786 9.511 -9.638 1.00 47.31 78 SER A C 1
ATOM 630 O O . SER A 1 78 ? 12.853 8.453 -10.265 1.00 47.31 78 SER A O 1
ATOM 632 N N . ALA A 1 79 ? 13.816 10.349 -9.538 1.00 52.09 79 ALA A N 1
ATOM 633 C CA . ALA A 1 79 ? 15.096 10.184 -10.236 1.00 52.09 79 ALA A CA 1
ATOM 634 C C . ALA A 1 79 ? 15.837 8.844 -9.970 1.00 52.09 79 ALA A C 1
ATOM 636 O O . ALA A 1 79 ? 16.981 8.679 -10.389 1.00 52.09 79 ALA A O 1
ATOM 637 N N . CYS A 1 80 ? 15.218 7.871 -9.293 1.00 59.47 80 CYS A N 1
ATOM 638 C CA . CYS A 1 80 ? 15.597 6.473 -9.394 1.00 59.47 80 CYS A CA 1
ATOM 639 C C . CYS A 1 80 ? 15.477 5.970 -10.829 1.00 59.47 80 CYS A C 1
ATOM 641 O O . CYS A 1 80 ? 14.397 5.685 -11.338 1.00 59.47 80 CYS A O 1
ATOM 643 N N . SER A 1 81 ? 16.625 5.668 -11.412 1.00 60.47 81 SER A N 1
ATOM 644 C CA . SER A 1 81 ? 16.753 4.881 -12.638 1.00 60.47 81 SER A CA 1
ATOM 645 C C . SER A 1 81 ? 16.451 3.382 -12.437 1.00 60.47 81 SER A C 1
ATOM 647 O O . SER A 1 81 ? 16.993 2.551 -13.161 1.00 60.47 81 SER A O 1
ATOM 649 N N . SER A 1 82 ? 15.649 3.007 -11.431 1.00 71.56 82 SER A N 1
ATOM 650 C CA . SER A 1 82 ? 15.339 1.605 -11.123 1.00 71.56 82 SER A CA 1
ATOM 651 C C . SER A 1 82 ? 14.012 1.201 -11.747 1.00 71.56 82 SER A C 1
ATOM 653 O O . SER A 1 82 ? 12.958 1.732 -11.401 1.00 71.56 82 SER A O 1
ATOM 655 N N . THR A 1 83 ? 14.061 0.198 -12.618 1.00 71.38 83 THR A N 1
ATOM 656 C CA . THR A 1 83 ? 12.885 -0.364 -13.286 1.00 71.38 83 THR A CA 1
ATOM 657 C C . THR A 1 83 ? 11.963 -1.136 -12.333 1.00 71.38 83 THR A C 1
ATOM 659 O O . THR A 1 83 ? 10.830 -1.402 -12.702 1.00 71.38 83 THR A O 1
ATOM 662 N N . GLY A 1 84 ? 12.391 -1.447 -11.099 1.00 74.62 84 GLY A N 1
ATOM 663 C CA . GLY A 1 84 ? 11.555 -2.080 -10.060 1.00 74.62 84 GLY A CA 1
ATOM 664 C C . GLY A 1 84 ? 10.730 -1.104 -9.202 1.00 74.62 84 GLY A C 1
ATOM 665 O O . GLY A 1 84 ? 10.040 -1.527 -8.274 1.00 74.62 84 GLY A O 1
ATOM 666 N N . PHE A 1 85 ? 10.814 0.204 -9.471 1.00 79.12 85 PHE A N 1
ATOM 667 C CA . PHE A 1 85 ? 10.076 1.260 -8.760 1.00 79.12 85 PHE A CA 1
ATOM 668 C C . PHE A 1 85 ? 9.115 2.017 -9.675 1.00 79.12 85 PHE A C 1
ATOM 670 O O . PHE A 1 85 ? 8.846 3.196 -9.461 1.00 79.12 85 PHE A O 1
ATOM 677 N N . TYR A 1 86 ? 8.592 1.356 -10.702 1.00 78.25 86 TYR A N 1
ATOM 678 C CA . TYR A 1 86 ? 7.822 2.027 -11.740 1.00 78.25 86 TYR A CA 1
ATOM 679 C C . TYR A 1 86 ? 6.464 2.561 -11.233 1.00 78.25 86 TYR A C 1
ATOM 681 O O . TYR A 1 86 ? 5.982 3.552 -11.775 1.00 78.25 86 TYR A O 1
ATOM 689 N N . ARG A 1 87 ? 5.881 2.000 -10.153 1.00 82.56 87 ARG A N 1
ATOM 690 C CA . ARG A 1 87 ? 4.711 2.604 -9.466 1.00 82.56 87 ARG A CA 1
ATOM 691 C C . ARG A 1 87 ? 5.041 3.924 -8.748 1.00 82.56 87 ARG A C 1
ATOM 693 O O . ARG A 1 87 ? 4.128 4.648 -8.370 1.00 82.56 87 ARG A O 1
ATOM 700 N N . GLY A 1 88 ? 6.320 4.220 -8.502 1.00 81.06 88 GLY A N 1
ATOM 701 C CA . GLY A 1 88 ? 6.787 5.420 -7.794 1.00 81.06 88 GLY A CA 1
ATOM 702 C C . GLY A 1 88 ? 6.579 5.411 -6.274 1.00 81.06 88 GLY A C 1
ATOM 703 O O . GLY A 1 88 ? 7.136 6.257 -5.579 1.00 81.06 88 GLY A O 1
ATOM 704 N N . TYR A 1 89 ? 5.834 4.443 -5.735 1.00 87.31 89 TYR A N 1
ATOM 705 C CA . TYR A 1 89 ? 5.557 4.337 -4.305 1.00 87.31 89 TYR A CA 1
ATOM 706 C C . TYR A 1 89 ? 5.636 2.902 -3.775 1.00 87.31 89 TYR A C 1
ATOM 708 O O . TYR A 1 89 ? 5.502 1.923 -4.514 1.00 87.31 89 TYR A O 1
ATOM 716 N N . GLN A 1 90 ? 5.792 2.796 -2.456 1.00 91.69 90 GLN A N 1
ATOM 717 C CA . GLN A 1 90 ? 5.580 1.577 -1.684 1.00 91.69 90 GLN A CA 1
ATOM 718 C C . GLN A 1 90 ? 4.566 1.866 -0.576 1.00 91.69 90 GLN A C 1
ATOM 720 O O . GLN A 1 90 ? 4.797 2.737 0.267 1.00 91.69 90 GLN A O 1
ATOM 725 N N . ALA A 1 91 ? 3.441 1.149 -0.563 1.00 95.00 91 ALA A N 1
ATOM 726 C CA . ALA A 1 91 ? 2.453 1.309 0.500 1.00 95.00 91 ALA A CA 1
ATOM 727 C C . ALA A 1 91 ? 2.749 0.370 1.677 1.00 95.00 91 ALA A C 1
ATOM 729 O O . ALA A 1 91 ? 3.141 -0.789 1.504 1.00 95.00 91 ALA A O 1
ATOM 730 N N . ILE A 1 92 ? 2.546 0.890 2.887 1.00 97.31 92 ILE A N 1
ATOM 731 C CA . ILE A 1 92 ? 2.693 0.167 4.146 1.00 97.31 92 ILE A CA 1
ATOM 732 C C . ILE A 1 92 ? 1.308 -0.028 4.750 1.00 97.31 92 ILE A C 1
ATOM 734 O O . ILE A 1 92 ? 0.584 0.929 5.033 1.00 97.31 92 ILE A O 1
ATOM 738 N N . TRP A 1 93 ? 0.955 -1.283 4.980 1.00 98.06 93 TRP A N 1
ATOM 739 C CA . TRP A 1 93 ? -0.339 -1.720 5.475 1.00 98.06 93 TRP A CA 1
ATOM 740 C C . TRP A 1 93 ? -0.201 -2.373 6.855 1.00 98.06 93 TRP A C 1
ATOM 742 O O . TRP A 1 93 ? 0.867 -2.843 7.242 1.00 98.06 93 TRP A O 1
ATOM 752 N N . GLU A 1 94 ? -1.294 -2.451 7.607 1.00 97.44 94 GLU A N 1
ATOM 753 C CA . GLU A 1 94 ? -1.374 -3.222 8.850 1.00 97.44 94 GLU A CA 1
ATOM 754 C C . GLU A 1 94 ? -2.683 -4.007 8.904 1.00 97.44 94 GLU A C 1
ATOM 756 O O . GLU A 1 94 ? -3.764 -3.450 8.715 1.00 97.44 94 GLU A O 1
ATOM 761 N N . LEU A 1 95 ? -2.590 -5.307 9.186 1.00 96.56 95 LEU A N 1
ATOM 762 C CA . LEU A 1 95 ? -3.731 -6.139 9.538 1.00 96.56 95 LEU A CA 1
ATOM 763 C C . LEU A 1 95 ? -3.863 -6.167 11.060 1.00 96.56 95 LEU A C 1
ATOM 765 O O . LEU A 1 95 ? -3.072 -6.799 11.762 1.00 96.56 95 LEU A O 1
ATOM 769 N N . HIS A 1 96 ? -4.908 -5.524 11.571 1.00 95.12 96 HIS A N 1
ATOM 770 C CA . HIS A 1 96 ? -5.191 -5.463 12.998 1.00 95.12 96 HIS A CA 1
ATOM 771 C C . HIS A 1 96 ? -6.637 -5.874 13.280 1.00 95.12 96 HIS A C 1
ATOM 773 O O . HIS A 1 96 ? -7.575 -5.304 12.724 1.00 95.12 96 HIS A O 1
ATOM 779 N N . ASN A 1 97 ? -6.829 -6.883 14.139 1.00 93.38 97 ASN A N 1
ATOM 780 C CA . ASN A 1 97 ? -8.148 -7.419 14.509 1.00 93.38 97 ASN A CA 1
ATOM 781 C C . ASN A 1 97 ? -9.052 -7.727 13.298 1.00 93.38 97 ASN A C 1
ATOM 783 O O . ASN A 1 97 ? -10.243 -7.414 13.288 1.00 93.38 97 ASN A O 1
ATOM 787 N N . GLY A 1 98 ? -8.467 -8.318 12.250 1.00 95.00 98 GLY A N 1
ATOM 788 C CA . GLY A 1 98 ? -9.173 -8.663 11.015 1.00 95.00 98 GLY A CA 1
ATOM 789 C C . GLY A 1 98 ? -9.521 -7.468 10.124 1.00 95.00 98 GLY A C 1
ATOM 790 O O . GLY A 1 98 ? -10.248 -7.647 9.159 1.00 95.00 98 GLY A O 1
ATOM 791 N N . THR A 1 99 ? -9.033 -6.262 10.417 1.00 96.31 99 THR A N 1
ATOM 792 C CA . THR A 1 99 ? -9.214 -5.074 9.571 1.00 96.31 99 THR A CA 1
ATOM 793 C C . THR A 1 99 ? -7.874 -4.646 8.982 1.00 96.31 99 THR A C 1
ATOM 795 O O . THR A 1 99 ? -6.879 -4.576 9.699 1.00 96.31 99 THR A O 1
ATOM 798 N N . VAL A 1 100 ? -7.855 -4.365 7.680 1.00 97.50 100 VAL A N 1
ATOM 799 C CA . VAL A 1 100 ? -6.690 -3.844 6.960 1.00 97.50 100 VAL A CA 1
ATOM 800 C C . VAL A 1 100 ? -6.697 -2.320 7.019 1.00 97.50 100 VAL A C 1
ATOM 802 O O . VAL A 1 100 ? -7.716 -1.677 6.742 1.00 97.50 100 VAL A O 1
ATOM 805 N N . TYR A 1 101 ? -5.551 -1.747 7.368 1.00 97.81 101 TYR A N 1
ATOM 806 C CA . TYR A 1 101 ? -5.316 -0.312 7.430 1.00 97.81 101 TYR A CA 1
ATOM 807 C C . TYR A 1 101 ? -4.167 0.078 6.506 1.00 97.81 101 TYR A C 1
ATOM 809 O O . TYR A 1 101 ? -3.142 -0.595 6.483 1.00 97.81 101 TYR A O 1
ATOM 817 N N . LEU A 1 102 ? -4.328 1.180 5.779 1.00 97.94 102 LEU A N 1
ATOM 818 C CA . LEU A 1 102 ? -3.234 1.884 5.123 1.00 97.94 102 LEU A CA 1
ATOM 819 C C . LEU A 1 102 ? -2.538 2.759 6.167 1.00 97.94 102 LEU A C 1
ATOM 821 O O . LEU A 1 102 ? -3.155 3.695 6.684 1.00 97.94 102 LEU A O 1
ATOM 825 N N . ARG A 1 103 ? -1.281 2.451 6.486 1.00 96.81 103 ARG A N 1
ATOM 826 C CA . ARG A 1 103 ? -0.488 3.213 7.456 1.00 96.81 103 ARG A CA 1
ATOM 827 C C . ARG A 1 103 ? 0.189 4.402 6.815 1.00 96.81 103 ARG A C 1
ATOM 829 O O . ARG A 1 103 ? 0.060 5.507 7.326 1.00 96.81 103 ARG A O 1
ATOM 836 N N . GLU A 1 104 ? 0.912 4.153 5.730 1.00 95.25 104 GLU A N 1
ATOM 837 C CA . GLU A 1 104 ? 1.764 5.133 5.061 1.00 95.25 104 GLU A CA 1
ATOM 838 C C . GLU A 1 104 ? 1.914 4.764 3.584 1.00 95.25 104 GLU A C 1
ATOM 840 O O . GLU A 1 104 ? 1.774 3.602 3.198 1.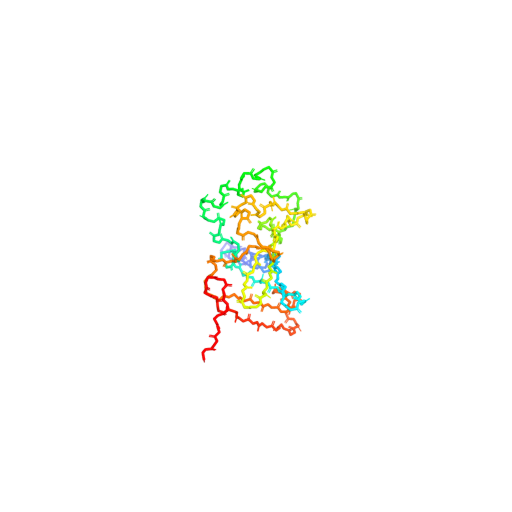00 95.25 104 GLU A O 1
ATOM 845 N N . VAL A 1 105 ? 2.204 5.764 2.758 1.00 92.75 105 VAL A N 1
ATOM 846 C CA . VAL A 1 105 ? 2.591 5.585 1.358 1.00 92.75 105 VAL A CA 1
ATOM 847 C C . VAL A 1 105 ? 3.905 6.325 1.190 1.00 92.75 105 VAL A C 1
ATOM 849 O O . VAL A 1 105 ? 3.956 7.533 1.413 1.00 92.75 105 VAL A O 1
ATOM 852 N N . LEU A 1 106 ? 4.965 5.586 0.882 1.00 90.88 106 LEU A N 1
ATOM 853 C CA . LEU A 1 106 ? 6.328 6.101 0.841 1.00 90.88 106 LEU A CA 1
ATOM 854 C C . LEU A 1 106 ? 6.791 6.272 -0.599 1.00 90.88 106 LEU A C 1
ATOM 856 O O . LEU A 1 106 ? 6.477 5.438 -1.450 1.00 90.88 106 LEU A O 1
ATOM 860 N N . ASP A 1 107 ? 7.596 7.300 -0.843 1.00 86.31 107 ASP A N 1
ATOM 861 C CA . ASP A 1 107 ? 8.328 7.465 -2.092 1.00 86.31 107 ASP A CA 1
ATOM 862 C C . ASP A 1 107 ? 9.354 6.334 -2.201 1.00 86.31 107 ASP A C 1
ATOM 864 O O . ASP A 1 107 ? 10.092 6.034 -1.253 1.00 86.31 107 ASP A O 1
ATOM 868 N N . CYS A 1 108 ? 9.401 5.659 -3.3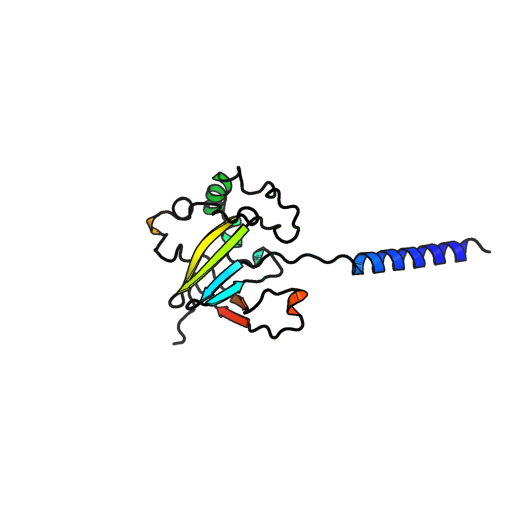48 1.00 80.69 108 CYS A N 1
ATOM 869 C CA . CYS A 1 108 ? 10.288 4.511 -3.500 1.00 80.69 108 CYS A CA 1
ATOM 870 C C . CYS A 1 108 ? 11.780 4.867 -3.390 1.00 80.69 108 CYS A C 1
ATOM 872 O O . CYS A 1 108 ? 12.555 3.992 -2.984 1.00 80.69 108 CYS A O 1
ATOM 874 N N . CYS A 1 109 ? 12.173 6.100 -3.713 1.00 79.31 109 CYS A N 1
ATOM 875 C CA . CYS A 1 109 ? 13.553 6.575 -3.716 1.00 79.31 109 CYS A CA 1
ATOM 876 C C . CYS A 1 109 ? 13.971 7.186 -2.390 1.00 79.31 109 CYS A C 1
ATOM 878 O O . CYS A 1 109 ? 14.988 6.780 -1.830 1.00 79.31 109 CYS A O 1
ATOM 880 N N . THR A 1 110 ? 13.213 8.163 -1.894 1.00 83.62 110 THR A N 1
ATOM 881 C CA . THR A 1 110 ? 13.586 8.892 -0.674 1.00 83.62 110 THR A CA 1
ATOM 882 C C . THR A 1 110 ? 13.184 8.135 0.586 1.00 83.62 110 THR A C 1
ATOM 884 O O . THR A 1 110 ? 13.762 8.368 1.645 1.00 83.62 110 THR A O 1
ATOM 887 N N . LYS A 1 111 ? 12.227 7.199 0.473 1.00 86.62 111 LYS A N 1
ATOM 888 C CA . LYS A 1 111 ? 11.554 6.529 1.599 1.00 86.62 111 LYS A CA 1
ATOM 889 C C . LYS A 1 111 ? 10.791 7.490 2.512 1.00 86.62 111 LYS A C 1
ATOM 891 O O . LYS A 1 111 ? 10.399 7.103 3.610 1.00 86.62 111 LYS A O 1
ATOM 896 N N . GLU A 1 112 ? 10.549 8.717 2.060 1.00 88.06 112 GLU A N 1
ATOM 897 C CA . GLU A 1 112 ? 9.748 9.701 2.781 1.00 88.06 112 GLU A CA 1
ATOM 898 C C . GLU A 1 112 ? 8.252 9.502 2.483 1.00 88.06 112 GLU A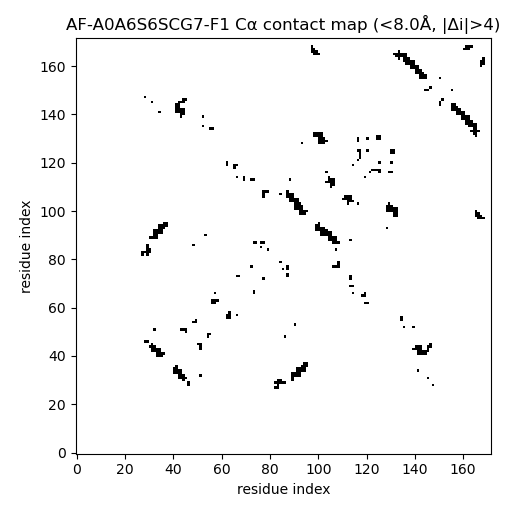 C 1
ATOM 900 O O . GLU A 1 112 ? 7.898 9.020 1.403 1.00 88.06 112 GLU A O 1
ATOM 905 N N . PRO A 1 113 ? 7.344 9.862 3.408 1.00 89.19 113 PRO A N 1
ATOM 906 C CA . PRO A 1 113 ? 5.910 9.828 3.140 1.00 89.19 113 PRO A CA 1
ATOM 907 C C . PRO A 1 113 ? 5.526 10.743 1.970 1.00 89.19 113 PRO A C 1
ATOM 909 O O . PRO A 1 113 ? 5.772 11.946 2.017 1.00 89.19 113 PRO A O 1
ATOM 912 N N . LEU A 1 114 ? 4.854 10.190 0.956 1.00 84.94 114 LEU A N 1
ATOM 913 C CA . LEU A 1 114 ? 4.421 10.938 -0.232 1.00 84.94 114 LEU A CA 1
ATOM 914 C C . LEU A 1 114 ? 3.320 11.952 0.075 1.00 84.94 114 LEU A C 1
ATOM 916 O O . LEU A 1 114 ? 3.246 13.018 -0.532 1.00 84.94 114 LEU A O 1
ATOM 920 N N . PHE A 1 115 ? 2.437 11.619 1.012 1.00 86.19 115 PHE A N 1
ATOM 921 C CA . PHE A 1 115 ? 1.351 12.498 1.411 1.00 86.19 115 PHE A CA 1
ATOM 922 C C . PHE A 1 115 ? 0.866 12.206 2.825 1.00 86.19 115 PHE A C 1
ATOM 924 O O . PHE A 1 115 ? 0.957 11.096 3.351 1.00 86.19 115 PHE A O 1
ATOM 931 N N . ASP A 1 116 ? 0.270 13.232 3.428 1.00 90.00 116 ASP A N 1
ATOM 932 C CA . ASP A 1 116 ? -0.417 13.111 4.705 1.00 90.00 116 ASP A CA 1
ATOM 933 C C . ASP A 1 116 ? -1.795 12.464 4.503 1.00 90.00 116 ASP A C 1
ATOM 935 O O . ASP A 1 116 ? -2.706 13.061 3.915 1.00 90.00 116 ASP A O 1
ATOM 939 N N . LEU A 1 117 ? -1.978 11.256 5.046 1.00 93.25 117 LEU A N 1
ATOM 940 C CA . LEU A 1 117 ? -3.246 10.526 4.989 1.00 93.25 117 LEU A CA 1
ATOM 941 C C . LEU A 1 117 ? -4.430 11.336 5.533 1.00 93.25 117 LEU A C 1
ATOM 943 O O . LEU A 1 117 ? -5.548 11.180 5.041 1.00 93.25 117 LEU A O 1
ATOM 947 N N . LYS A 1 118 ? -4.217 12.230 6.506 1.00 93.81 118 LYS A N 1
ATOM 948 C CA . LYS A 1 118 ? -5.285 13.084 7.047 1.00 93.81 118 LYS A CA 1
ATOM 949 C C . LYS A 1 118 ? -5.778 14.085 6.018 1.00 93.81 118 LYS A C 1
ATOM 951 O O . LYS A 1 118 ? -6.974 14.363 5.976 1.00 93.81 118 LYS A O 1
ATOM 956 N N . LYS A 1 119 ? -4.894 14.589 5.158 1.00 90.56 119 LYS A N 1
ATOM 957 C CA . LYS A 1 119 ? -5.267 15.511 4.078 1.00 90.56 119 LYS A CA 1
ATOM 958 C C . LYS A 1 119 ? -6.007 14.788 2.951 1.00 90.56 119 LYS A C 1
ATOM 960 O O . LYS A 1 119 ? -6.941 15.351 2.388 1.00 90.56 119 LYS A O 1
ATOM 965 N N . ILE A 1 120 ? -5.644 13.537 2.664 1.00 91.12 120 ILE A N 1
ATOM 966 C CA . ILE A 1 120 ? -6.296 12.728 1.621 1.00 91.12 120 ILE A CA 1
ATOM 967 C C . ILE A 1 120 ? -7.677 12.231 2.075 1.00 91.12 120 ILE A C 1
ATOM 969 O O . ILE A 1 120 ? -8.698 12.474 1.421 1.00 91.12 120 ILE A O 1
ATOM 973 N N . PHE A 1 121 ? -7.720 11.555 3.223 1.00 93.12 121 PHE A N 1
ATOM 974 C CA . PHE A 1 121 ? -8.900 10.832 3.700 1.00 93.12 121 PHE A CA 1
ATOM 975 C C . PHE A 1 121 ? -9.737 11.621 4.711 1.00 93.12 121 PHE A C 1
ATOM 977 O O . PHE A 1 121 ? -10.868 11.228 4.999 1.00 93.12 121 PHE A O 1
ATOM 984 N N . GLY A 1 122 ? -9.228 12.741 5.228 1.00 92.81 122 GLY A N 1
ATOM 985 C CA . GLY A 1 122 ? -9.846 13.525 6.296 1.00 92.81 122 GLY A CA 1
ATOM 986 C C . GLY A 1 122 ? -9.488 12.993 7.686 1.00 92.81 122 GLY A C 1
ATOM 987 O O . GLY A 1 122 ? -9.516 11.787 7.930 1.00 92.81 122 GLY A O 1
ATOM 988 N N . GLU A 1 123 ? -9.216 13.896 8.631 1.00 92.94 123 GLU A N 1
ATOM 989 C CA . GLU A 1 123 ? -8.734 13.560 9.984 1.00 92.94 123 GLU A CA 1
ATOM 990 C C . GLU A 1 123 ? -9.594 12.520 10.711 1.00 92.94 123 GLU A C 1
ATOM 992 O O . GLU A 1 123 ? -9.070 11.601 11.332 1.00 92.94 123 GLU A O 1
ATOM 997 N N . LYS A 1 124 ? -10.923 12.606 10.580 1.00 90.81 124 LYS A N 1
ATOM 998 C CA . LYS A 1 124 ? -11.868 11.680 11.228 1.00 90.81 124 LYS A CA 1
ATOM 999 C C . LYS A 1 124 ? -11.694 10.213 10.806 1.00 90.81 124 LYS A C 1
ATOM 1001 O O . LYS A 1 124 ? -12.059 9.314 11.571 1.00 90.81 124 LYS A O 1
ATOM 1006 N N . ASN A 1 125 ? -11.163 9.989 9.603 1.00 90.38 125 ASN A N 1
ATOM 1007 C CA . ASN A 1 125 ? -10.998 8.675 8.985 1.00 90.38 125 ASN A CA 1
ATOM 1008 C C . ASN A 1 125 ? -9.609 8.070 9.239 1.00 90.38 125 ASN A C 1
ATOM 1010 O O . ASN A 1 125 ? -9.428 6.872 9.024 1.00 90.38 125 ASN A O 1
ATOM 1014 N N . VAL A 1 126 ? -8.658 8.868 9.734 1.00 92.38 126 VAL A N 1
ATOM 1015 C CA . VAL A 1 126 ? -7.336 8.398 10.155 1.00 92.38 126 VAL A CA 1
ATOM 1016 C C . VAL A 1 126 ? -7.386 8.071 11.644 1.00 92.38 126 VAL A C 1
ATOM 1018 O O . VAL A 1 126 ? -7.740 8.909 12.472 1.00 92.38 126 VAL A O 1
ATOM 1021 N N . LYS A 1 127 ? -7.056 6.832 11.997 1.00 90.56 127 LYS A N 1
ATOM 1022 C CA . LYS A 1 127 ? -6.907 6.378 13.387 1.00 90.56 127 LYS A CA 1
ATOM 1023 C C . LYS A 1 127 ? -5.431 6.115 13.680 1.00 90.56 127 LYS A C 1
ATOM 1025 O O . LYS A 1 127 ? -4.593 6.261 12.799 1.00 90.56 127 LYS A O 1
ATOM 1030 N N . GLU A 1 128 ? -5.112 5.700 14.904 1.00 88.12 128 GLU A N 1
ATOM 1031 C CA . GLU A 1 128 ? -3.740 5.353 15.315 1.00 88.12 128 GLU A CA 1
ATOM 1032 C C . GLU A 1 128 ? -3.066 4.355 14.353 1.00 88.12 128 GLU A C 1
ATOM 1034 O O . GLU A 1 128 ? -1.893 4.489 14.023 1.00 88.12 128 GLU A O 1
ATOM 1039 N N . LYS A 1 129 ? -3.840 3.391 13.839 1.00 89.38 129 LYS A N 1
ATOM 1040 C CA . LYS A 1 129 ? -3.391 2.371 12.879 1.00 89.38 129 LYS A CA 1
ATOM 1041 C C . LYS A 1 129 ? -3.378 2.831 11.418 1.00 89.38 129 LYS A C 1
ATOM 1043 O O . LYS A 1 129 ? -3.072 2.035 10.544 1.00 89.38 129 LYS A O 1
ATOM 1048 N N . GLY A 1 130 ? -3.731 4.083 11.138 1.00 94.56 130 GLY A N 1
ATOM 1049 C CA . GLY A 1 130 ? -3.895 4.612 9.786 1.00 94.56 130 GLY A CA 1
ATOM 1050 C C . GLY A 1 130 ? -5.351 4.626 9.318 1.00 94.56 130 GLY A C 1
ATOM 1051 O O . GLY A 1 130 ? -6.289 4.731 10.116 1.00 94.56 130 GLY A O 1
ATOM 1052 N N . VAL A 1 131 ? -5.550 4.562 8.004 1.00 97.12 131 VAL A N 1
ATOM 1053 C CA . VAL A 1 131 ? -6.870 4.628 7.364 1.00 97.12 131 VAL A CA 1
ATOM 1054 C C . VAL A 1 131 ? -7.385 3.222 7.121 1.00 97.12 131 VAL A C 1
ATOM 1056 O O . VAL A 1 131 ? -6.730 2.429 6.454 1.00 97.12 131 VAL A O 1
ATOM 1059 N N . ARG A 1 132 ? -8.584 2.904 7.613 1.00 96.62 132 ARG A N 1
ATOM 1060 C CA . ARG A 1 132 ? -9.231 1.629 7.275 1.00 96.62 132 ARG A CA 1
ATOM 1061 C C . ARG A 1 132 ? -9.393 1.526 5.756 1.00 96.62 132 ARG A C 1
ATOM 1063 O O . ARG A 1 132 ? -9.995 2.408 5.150 1.00 96.62 132 ARG A O 1
ATOM 1070 N N . ALA A 1 133 ? -8.966 0.409 5.178 1.00 96.62 133 ALA A N 1
ATOM 1071 C CA . ALA A 1 133 ? -9.001 0.155 3.743 1.00 96.62 133 ALA A CA 1
ATOM 1072 C C . ALA A 1 133 ? -10.410 -0.232 3.242 1.00 96.62 133 ALA A C 1
ATOM 1074 O O . ALA A 1 133 ? -10.633 -1.317 2.712 1.00 96.62 133 ALA A O 1
ATOM 1075 N N . PHE A 1 134 ? -11.406 0.634 3.465 1.00 95.56 134 PHE A N 1
ATOM 1076 C CA . PHE A 1 134 ? -12.826 0.350 3.201 1.00 95.56 134 PHE A CA 1
ATOM 1077 C C . PHE A 1 134 ? -13.149 0.093 1.721 1.00 95.56 134 PHE A C 1
ATOM 1079 O O . PHE A 1 134 ? -14.207 -0.462 1.425 1.00 95.56 134 PHE A O 1
ATOM 1086 N N . TRP A 1 135 ? -12.260 0.493 0.812 1.00 95.81 135 TRP A N 1
ATOM 1087 C CA . TRP A 1 135 ? -12.381 0.275 -0.628 1.00 95.81 135 TRP A CA 1
ATOM 1088 C C . TRP A 1 135 ? -11.993 -1.149 -1.051 1.00 95.81 135 TRP A C 1
ATOM 1090 O O . TRP A 1 135 ? -12.407 -1.597 -2.117 1.00 95.81 135 TRP A O 1
ATOM 1100 N N . LEU A 1 136 ? -11.259 -1.895 -0.216 1.00 95.81 136 LEU A N 1
ATOM 1101 C CA . LEU A 1 136 ? -10.809 -3.244 -0.559 1.00 95.81 136 LEU A CA 1
ATOM 1102 C C . LEU A 1 136 ? -11.937 -4.267 -0.452 1.00 95.81 136 LEU A C 1
ATOM 1104 O O . LEU A 1 136 ? -12.551 -4.431 0.607 1.00 95.81 136 LEU A O 1
ATOM 1108 N N . ASN A 1 137 ? -12.165 -4.996 -1.542 1.00 95.50 137 ASN A N 1
ATOM 1109 C CA . ASN A 1 137 ? -13.109 -6.103 -1.629 1.00 95.50 137 ASN A CA 1
ATOM 1110 C C . ASN A 1 137 ? -12.494 -7.219 -2.478 1.00 95.50 137 ASN A C 1
ATOM 1112 O O . ASN A 1 137 ? -11.968 -6.943 -3.551 1.00 95.50 137 ASN A O 1
ATOM 1116 N N . GLY A 1 138 ? -12.585 -8.466 -2.014 1.00 93.12 138 GLY A N 1
ATOM 1117 C CA . GLY A 1 138 ? -12.023 -9.623 -2.713 1.00 93.12 138 GLY A CA 1
ATOM 1118 C C . GLY A 1 138 ? -10.727 -10.157 -2.089 1.00 93.12 138 GLY A C 1
ATOM 1119 O O . GLY A 1 138 ? -10.455 -9.891 -0.915 1.00 93.12 138 GLY A O 1
ATOM 1120 N N . PRO A 1 139 ? -9.976 -10.996 -2.822 1.00 94.31 139 PRO A N 1
ATOM 1121 C CA . PRO A 1 139 ? -8.771 -11.635 -2.312 1.00 94.31 139 PRO A CA 1
ATOM 1122 C C . PRO A 1 139 ? -7.608 -10.642 -2.202 1.00 94.31 139 PRO A C 1
ATOM 1124 O O . PRO A 1 139 ? -7.333 -9.891 -3.128 1.00 94.31 139 PRO A O 1
ATOM 1127 N N . LEU A 1 140 ? -6.890 -10.697 -1.083 1.00 94.75 140 LEU A N 1
ATOM 1128 C CA . LEU A 1 140 ? -5.595 -10.058 -0.886 1.00 94.75 140 LEU A CA 1
ATOM 1129 C C . LEU A 1 140 ? -4.566 -11.148 -0.585 1.00 94.75 140 LEU A C 1
ATOM 1131 O O . LEU A 1 140 ? -4.658 -11.821 0.447 1.00 94.75 140 LEU A O 1
ATOM 1135 N N . LEU A 1 141 ? -3.615 -11.339 -1.496 1.00 94.25 141 LEU A N 1
ATOM 1136 C CA . LEU A 1 141 ? -2.543 -12.316 -1.351 1.00 94.25 141 LEU A CA 1
ATOM 1137 C C . LEU A 1 141 ? -1.400 -11.704 -0.539 1.00 94.25 141 LEU A C 1
ATOM 1139 O O . LEU A 1 141 ? -0.899 -10.631 -0.867 1.00 94.25 141 LEU A O 1
ATOM 1143 N N . ILE A 1 142 ? -0.985 -12.400 0.517 1.00 95.00 142 ILE A N 1
ATOM 1144 C CA . ILE A 1 142 ? 0.174 -12.027 1.329 1.00 95.00 142 ILE A CA 1
ATOM 1145 C C . ILE A 1 142 ? 1.170 -13.181 1.365 1.00 95.00 142 ILE A C 1
ATOM 1147 O O . ILE A 1 142 ? 0.775 -14.347 1.454 1.00 95.00 142 ILE A O 1
ATOM 1151 N N . SER A 1 143 ? 2.460 -12.869 1.320 1.00 94.25 143 SER A N 1
ATOM 1152 C CA . SER A 1 143 ? 3.532 -13.862 1.283 1.00 94.25 143 SER A CA 1
ATOM 1153 C C . SER A 1 143 ? 4.639 -13.565 2.292 1.00 94.25 143 SER A C 1
ATOM 1155 O O . SER A 1 143 ? 4.880 -12.423 2.684 1.00 94.25 143 SER A O 1
ATOM 1157 N N . SER A 1 144 ? 5.343 -14.613 2.724 1.00 93.12 144 SER A N 1
ATOM 1158 C CA . SER A 1 144 ? 6.511 -14.492 3.606 1.00 93.12 144 SER A CA 1
ATOM 1159 C C . SER A 1 144 ? 7.729 -13.870 2.925 1.00 93.12 144 SER A C 1
ATOM 1161 O O . SER A 1 144 ? 8.646 -13.432 3.613 1.00 93.12 144 SER A O 1
ATOM 1163 N N . LYS A 1 145 ? 7.761 -13.868 1.589 1.00 89.88 145 LYS A N 1
ATOM 1164 C CA . LYS A 1 145 ? 8.842 -13.339 0.751 1.00 89.88 145 LYS A CA 1
ATOM 1165 C C . LYS A 1 145 ? 8.261 -12.707 -0.517 1.00 89.88 145 LYS A C 1
ATOM 1167 O O . LYS A 1 145 ? 7.196 -13.157 -0.951 1.00 89.88 145 LYS A O 1
ATOM 1172 N N . PRO A 1 146 ? 8.928 -11.708 -1.120 1.00 86.44 146 PRO A N 1
ATOM 1173 C CA . PRO A 1 146 ? 8.527 -11.195 -2.426 1.00 86.44 146 PRO A CA 1
ATOM 1174 C C . PRO A 1 146 ? 8.516 -12.317 -3.467 1.00 86.44 146 PRO A C 1
ATOM 1176 O O . PRO A 1 146 ? 9.404 -13.175 -3.456 1.00 86.44 146 PRO A O 1
ATOM 1179 N N . PHE A 1 147 ? 7.544 -12.304 -4.379 1.00 78.62 147 PHE A N 1
ATOM 1180 C CA . PHE A 1 147 ? 7.654 -13.104 -5.599 1.00 78.62 147 PHE A CA 1
ATOM 1181 C C . PHE A 1 147 ? 8.738 -12.500 -6.491 1.00 78.62 147 PHE A C 1
ATOM 1183 O O . PHE A 1 147 ? 8.779 -11.287 -6.669 1.00 78.62 147 PHE A O 1
ATOM 1190 N N . GLY A 1 148 ? 9.636 -13.346 -6.987 1.00 69.50 148 GLY A N 1
ATOM 1191 C CA . GLY A 1 148 ? 10.681 -12.948 -7.918 1.00 69.50 148 GLY A CA 1
ATOM 1192 C C . GLY A 1 148 ? 11.710 -14.051 -8.121 1.00 69.50 148 GLY A C 1
ATOM 1193 O O . GLY A 1 148 ? 11.709 -15.077 -7.440 1.00 69.50 148 GLY A O 1
ATOM 1194 N N . LEU A 1 149 ? 12.626 -13.841 -9.065 1.00 64.75 149 LEU A N 1
ATOM 1195 C CA . LEU A 1 149 ? 13.644 -14.838 -9.407 1.00 64.75 149 LEU A CA 1
ATOM 1196 C C . LEU A 1 149 ? 14.527 -15.219 -8.201 1.00 64.75 149 LEU A C 1
ATOM 1198 O O . LEU A 1 149 ? 14.956 -16.363 -8.075 1.00 64.75 149 LEU A O 1
ATOM 1202 N N . SER A 1 150 ? 14.769 -14.271 -7.291 1.00 63.06 150 SER A N 1
ATOM 1203 C CA . SER A 1 150 ? 15.568 -14.480 -6.079 1.00 63.06 150 SER A CA 1
ATOM 1204 C C . SER A 1 150 ? 14.912 -15.413 -5.057 1.00 63.06 150 SER A C 1
ATOM 1206 O O . SER A 1 150 ? 15.622 -15.968 -4.223 1.00 63.06 150 SER A O 1
ATOM 1208 N N . SER A 1 151 ? 13.594 -15.622 -5.129 1.00 67.06 151 SER A N 1
ATOM 1209 C CA . SER A 1 151 ? 12.836 -16.479 -4.212 1.00 67.06 151 SER A CA 1
ATOM 1210 C C . SER A 1 151 ? 12.392 -17.813 -4.832 1.00 67.06 151 SER A C 1
ATOM 1212 O O . SER A 1 151 ? 11.767 -18.617 -4.147 1.00 67.06 151 SER A O 1
ATOM 1214 N N . LEU A 1 152 ? 12.772 -18.111 -6.086 1.00 69.25 152 LEU A N 1
ATOM 1215 C CA . LEU A 1 152 ? 12.389 -19.338 -6.816 1.00 69.25 152 LEU A CA 1
ATOM 1216 C C . LEU A 1 152 ? 12.788 -20.653 -6.130 1.00 69.25 152 LEU A C 1
ATOM 1218 O O . LEU A 1 152 ? 12.131 -21.671 -6.329 1.00 69.25 152 LEU A O 1
ATOM 1222 N N . LEU A 1 153 ? 13.883 -20.648 -5.369 1.00 76.94 153 LEU A N 1
ATOM 1223 C CA . LEU A 1 153 ? 14.408 -21.833 -4.679 1.00 76.94 153 LEU A CA 1
ATOM 1224 C C . LEU A 1 153 ? 14.000 -21.889 -3.202 1.00 76.94 153 LEU A C 1
ATOM 1226 O O . LEU A 1 153 ? 14.409 -22.796 -2.480 1.00 76.94 153 LEU A O 1
ATOM 1230 N N . GLU A 1 154 ? 13.225 -20.912 -2.738 1.00 82.06 154 GLU A N 1
ATOM 1231 C CA . GLU A 1 154 ? 12.880 -20.759 -1.334 1.00 82.06 154 GLU A CA 1
ATOM 1232 C C . GLU A 1 154 ? 11.424 -21.160 -1.085 1.00 82.06 154 GLU A C 1
ATOM 1234 O O . GLU A 1 154 ? 10.542 -20.930 -1.910 1.00 82.06 154 GLU A O 1
ATOM 1239 N N . GLU A 1 155 ? 11.141 -21.740 0.083 1.00 85.62 155 GLU A N 1
ATOM 1240 C CA . GLU A 1 155 ? 9.758 -22.000 0.483 1.00 85.62 155 GLU A CA 1
ATOM 1241 C C . GLU A 1 155 ? 9.047 -20.664 0.759 1.00 85.62 155 GLU A C 1
ATOM 1243 O O . GLU A 1 155 ? 9.382 -19.941 1.705 1.00 85.62 155 GLU A O 1
ATOM 1248 N N . ILE A 1 156 ? 8.056 -20.330 -0.071 1.00 88.19 156 ILE A N 1
ATOM 1249 C CA . ILE A 1 156 ? 7.218 -19.141 0.093 1.00 88.19 156 ILE A CA 1
ATOM 1250 C C . ILE A 1 156 ? 5.901 -19.565 0.737 1.00 88.19 156 ILE A C 1
ATOM 1252 O O . ILE A 1 156 ? 5.096 -20.279 0.141 1.00 88.19 156 ILE A O 1
ATOM 1256 N N . LYS A 1 157 ? 5.652 -19.090 1.959 1.00 91.69 157 LYS A N 1
ATOM 1257 C CA . LYS A 1 157 ? 4.361 -19.272 2.627 1.00 91.69 157 LYS A CA 1
ATOM 1258 C C . LYS A 1 157 ? 3.426 -18.162 2.190 1.00 91.69 157 LYS A C 1
ATOM 1260 O O . LYS A 1 157 ? 3.742 -16.987 2.362 1.00 91.69 157 LYS A O 1
ATOM 1265 N N . THR A 1 158 ? 2.271 -18.542 1.663 1.00 92.25 158 THR A N 1
ATOM 1266 C CA . THR A 1 158 ? 1.252 -17.611 1.176 1.00 92.25 158 THR A CA 1
ATOM 1267 C C . THR A 1 158 ? -0.045 -17.764 1.951 1.00 92.25 158 THR A C 1
ATOM 1269 O O . THR A 1 158 ? -0.454 -18.878 2.278 1.00 92.25 158 THR A O 1
ATOM 1272 N N . VAL A 1 159 ? -0.730 -16.653 2.191 1.00 92.88 159 VAL A N 1
ATOM 1273 C CA . VAL A 1 159 ? -2.076 -16.618 2.763 1.00 92.88 159 VAL A CA 1
ATOM 1274 C C . VAL A 1 159 ? -2.940 -15.719 1.889 1.00 92.88 159 VAL A C 1
ATOM 1276 O O . VAL A 1 159 ? -2.500 -14.658 1.459 1.00 92.88 159 VAL A O 1
ATOM 1279 N N . VAL A 1 160 ? -4.178 -16.133 1.631 1.00 94.19 160 VAL A N 1
ATOM 1280 C CA . VAL A 1 160 ? -5.167 -15.302 0.937 1.00 94.19 160 VAL A CA 1
ATOM 1281 C C . VAL A 1 160 ? -6.184 -14.807 1.953 1.00 94.19 160 VAL A C 1
ATOM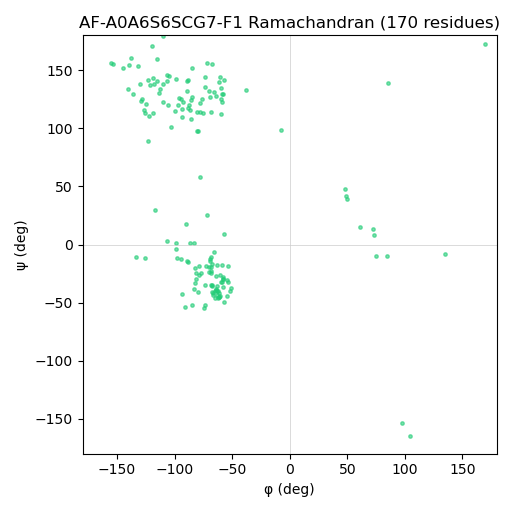 1283 O O . VAL A 1 160 ? -6.868 -15.59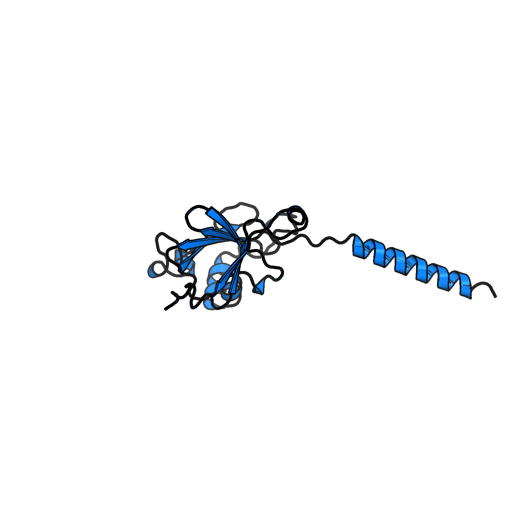6 2.607 1.00 94.19 160 VAL A O 1
ATOM 1286 N N . LEU A 1 161 ? -6.283 -13.489 2.091 1.00 94.06 161 LEU A N 1
ATOM 1287 C CA . LEU A 1 161 ? -7.300 -12.835 2.901 1.00 94.06 161 LEU A CA 1
ATOM 1288 C C . LEU A 1 161 ? -8.481 -12.477 2.003 1.00 94.06 161 LEU A C 1
ATOM 1290 O O . LEU A 1 161 ? -8.346 -11.664 1.097 1.00 94.06 161 LEU A O 1
ATOM 1294 N N . HIS A 1 162 ? -9.655 -13.047 2.255 1.00 95.69 162 HIS A N 1
ATOM 1295 C CA . HIS A 1 162 ? -10.875 -12.626 1.566 1.00 95.69 162 HIS A CA 1
ATOM 1296 C C . HIS A 1 162 ? -11.486 -11.440 2.308 1.00 95.69 162 HIS A C 1
ATOM 1298 O O . HIS A 1 162 ? -11.998 -11.600 3.415 1.00 95.69 162 HIS A O 1
ATOM 1304 N N . LEU A 1 163 ? -11.401 -10.252 1.713 1.00 96.50 163 LEU A N 1
ATOM 1305 C CA . LEU A 1 163 ? -11.810 -8.995 2.323 1.00 96.50 163 LEU A CA 1
ATOM 1306 C C . LEU A 1 163 ? -13.207 -8.563 1.871 1.00 96.50 163 LEU A C 1
ATOM 1308 O O . LEU A 1 163 ? -13.569 -8.666 0.699 1.00 96.50 163 LEU A O 1
ATOM 1312 N N . VAL A 1 164 ? -13.963 -7.994 2.806 1.00 96.56 164 VAL A N 1
ATOM 1313 C CA . VAL A 1 164 ? -15.200 -7.248 2.560 1.00 96.56 164 VAL A CA 1
ATOM 1314 C C . VAL A 1 164 ? -15.050 -5.881 3.214 1.00 96.56 164 VAL A C 1
ATOM 1316 O O . VAL A 1 164 ? -14.961 -5.780 4.439 1.00 96.56 164 VAL A O 1
ATOM 1319 N N . LYS A 1 165 ? -14.987 -4.815 2.410 1.00 96.00 165 LYS A N 1
ATOM 1320 C CA . LYS A 1 165 ? -14.729 -3.437 2.867 1.00 96.00 165 LYS A CA 1
ATOM 1321 C C . LYS A 1 165 ? -13.526 -3.341 3.820 1.00 96.00 165 LYS A C 1
ATOM 1323 O O . LYS A 1 165 ? -13.624 -2.762 4.916 1.00 96.00 165 LYS A O 1
ATOM 1328 N N . GLY A 1 166 ? -12.423 -3.975 3.423 1.00 95.44 166 GLY A N 1
ATOM 1329 C CA . GLY A 1 166 ? -11.160 -4.026 4.163 1.00 95.44 166 GLY A CA 1
ATOM 1330 C C . GLY A 1 166 ? -11.165 -4.907 5.410 1.00 95.44 166 GLY A C 1
ATOM 1331 O O . GLY A 1 166 ? -10.261 -4.781 6.231 1.00 95.44 166 GLY A O 1
ATOM 1332 N N . GLN A 1 167 ? -12.175 -5.758 5.604 1.00 96.81 167 GLN A N 1
ATOM 1333 C CA . GLN A 1 167 ? -12.269 -6.653 6.759 1.00 96.81 167 GLN A CA 1
ATOM 1334 C C . GLN A 1 167 ? -12.264 -8.116 6.341 1.00 96.81 167 GLN A C 1
ATOM 1336 O O . GLN A 1 167 ? -12.967 -8.487 5.408 1.00 96.81 167 GLN A O 1
ATOM 1341 N N . VAL A 1 168 ? -11.533 -8.948 7.078 1.00 96.06 168 VAL A N 1
ATOM 1342 C CA . VAL A 1 168 ? -11.628 -10.406 7.029 1.00 96.06 168 VAL A CA 1
ATOM 1343 C C . VAL A 1 168 ? -12.904 -10.811 7.777 1.00 96.06 168 VAL A C 1
ATOM 1345 O O . VAL A 1 168 ? -12.983 -10.599 8.994 1.00 96.06 168 VAL A O 1
ATOM 1348 N N . PRO A 1 169 ? -13.925 -11.367 7.100 1.00 92.38 169 PRO A N 1
ATOM 1349 C CA . PRO A 1 169 ? -15.151 -11.790 7.758 1.00 92.38 169 PRO A CA 1
ATOM 1350 C C . PRO A 1 169 ? -14.847 -12.841 8.826 1.00 92.38 169 PRO A C 1
ATOM 1352 O O . PRO A 1 169 ? -14.111 -13.800 8.584 1.00 92.38 169 PRO A O 1
ATOM 1355 N N . LYS A 1 170 ? -15.445 -12.696 10.012 1.00 84.62 170 LYS A N 1
ATOM 1356 C CA . LYS A 1 170 ? -15.421 -13.773 11.005 1.00 84.62 170 LYS A CA 1
ATOM 1357 C C . LYS A 1 170 ? -16.186 -14.962 10.426 1.00 84.62 170 LYS A C 1
ATOM 1359 O O . LYS A 1 170 ? -17.329 -14.794 9.996 1.00 84.62 170 LYS A O 1
ATOM 1364 N N . LYS A 1 171 ? -15.570 -16.148 10.417 1.00 73.69 171 LYS A N 1
ATOM 1365 C CA . LYS A 1 171 ? -16.316 -17.389 10.182 1.00 73.69 171 LYS A CA 1
ATOM 1366 C C . LYS A 1 171 ? -17.387 -17.479 11.276 1.00 73.69 171 LYS A C 1
ATOM 1368 O O . LYS A 1 171 ? -17.051 -17.329 12.451 1.00 73.69 171 LYS A O 1
ATOM 1373 N N . LYS A 1 172 ? -18.652 -17.579 10.862 1.00 49.84 172 LYS A N 1
ATOM 1374 C CA . LYS A 1 172 ? -19.777 -17.846 11.764 1.00 49.84 172 LYS A CA 1
ATOM 1375 C C . LYS A 1 172 ? -19.690 -19.268 12.295 1.00 49.84 172 LYS A C 1
ATOM 1377 O O . LYS A 1 172 ? -19.188 -20.126 11.535 1.00 49.84 172 LYS A O 1
#